Protein AF-A0A376K7K3-F1 (afdb_monomer_lite)

InterPro domains:
  IPR004360 Glyoxalase/fosfomycin resistance/dioxygenase domain [PF00903] (7-45)
  IPR029068 Glyoxalase/Bleomycin resistance protein/Dihydroxybiphenyl dioxygenase [G3DSA:3.10.180.10] (4-48)
  IPR029068 Glyoxalase/Bleomycin resistance protein/Dihydroxybiphenyl dioxygenase [SSF54593] (2-45)
  IPR037523 Vicinal oxygen chelate (VOC), core domain [PS51819] (6-50)

Secondary structure (DSSP, 8-state):
-PPP-----EEEEESSHHHHHHIIIIIS-PEEEEEEEEGGGTEEEEEEE-

pLDDT: mean 93.67, std 4.92, range [69.19, 97.88]

Structure (mmCIF, N/CA/C/O backbone):
data_AF-A0A376K7K3-F1
#
_entry.id   AF-A0A376K7K3-F1
#
loop_
_atom_site.group_PDB
_atom_site.id
_atom_site.type_symbol
_atom_site.label_atom_id
_atom_site.label_alt_id
_atom_site.label_comp_id
_atom_site.label_asym_id
_atom_site.label_entity_id
_atom_site.label_seq_id
_atom_site.pdbx_PDB_ins_code
_atom_site.Cartn_x
_atom_site.Cartn_y
_atom_site.Cartn_z
_atom_site.occupancy
_atom_site.B_iso_or_equiv
_atom_site.auth_seq_id
_atom_site.auth_comp_id
_atom_site.auth_asym_id
_atom_site.auth_atom_id
_atom_site.pdbx_PDB_model_num
ATOM 1 N N . MET A 1 1 ? 2.165 23.009 23.769 1.00 69.19 1 MET A N 1
ATOM 2 C CA . MET A 1 1 ? 3.107 22.194 22.971 1.00 69.19 1 MET A CA 1
ATOM 3 C C . MET A 1 1 ? 2.278 21.244 22.115 1.00 69.19 1 MET A C 1
ATOM 5 O O . MET A 1 1 ? 1.386 20.615 22.670 1.00 69.19 1 MET A O 1
ATOM 9 N N . LEU A 1 2 ? 2.470 21.202 20.794 1.00 86.06 2 LEU A N 1
ATOM 10 C CA . LEU A 1 2 ? 1.743 20.274 19.913 1.00 86.06 2 LEU A CA 1
ATOM 11 C C . LEU A 1 2 ? 2.470 18.925 19.897 1.00 86.06 2 LEU A C 1
ATOM 13 O O . LEU A 1 2 ? 3.669 18.882 19.644 1.00 86.06 2 LEU A O 1
ATOM 17 N N . GLY A 1 3 ? 1.745 17.853 20.213 1.00 88.50 3 GLY A N 1
ATOM 18 C CA . GLY A 1 3 ? 2.251 16.480 20.197 1.00 88.50 3 GLY A CA 1
ATOM 19 C C . GLY A 1 3 ? 1.786 15.714 18.960 1.00 88.50 3 GLY A C 1
ATOM 20 O O . GLY A 1 3 ? 0.748 16.037 18.375 1.00 88.50 3 GLY A O 1
ATOM 21 N N . LEU A 1 4 ? 2.545 14.685 18.581 1.00 92.81 4 LEU A N 1
ATOM 22 C CA . LEU A 1 4 ? 2.134 13.739 17.547 1.00 92.81 4 LEU A CA 1
ATOM 23 C C . LEU A 1 4 ? 0.921 12.945 18.057 1.00 92.81 4 LE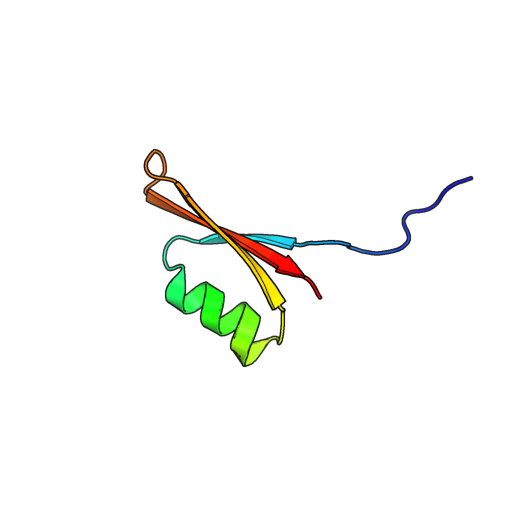U A C 1
ATOM 25 O O . LEU A 1 4 ? 0.984 12.364 19.137 1.00 92.81 4 LEU A O 1
ATOM 29 N N . LYS A 1 5 ? -0.184 12.947 17.305 1.00 93.19 5 LYS A N 1
ATOM 30 C CA . LYS A 1 5 ? -1.435 12.304 17.745 1.00 93.19 5 LYS A CA 1
ATOM 31 C C . LYS A 1 5 ? -1.548 10.856 17.283 1.00 93.19 5 LYS A C 1
ATOM 33 O O . LYS A 1 5 ? -1.937 10.001 18.065 1.00 93.19 5 LYS A O 1
ATOM 38 N N . GLN A 1 6 ? -1.240 10.607 16.012 1.00 91.19 6 GLN A N 1
ATOM 39 C CA . GLN A 1 6 ? -1.391 9.300 15.379 1.00 91.19 6 GLN A CA 1
ATOM 40 C C . GLN A 1 6 ? -0.623 9.232 14.058 1.00 91.19 6 GLN A C 1
ATOM 42 O O . GLN A 1 6 ? -0.2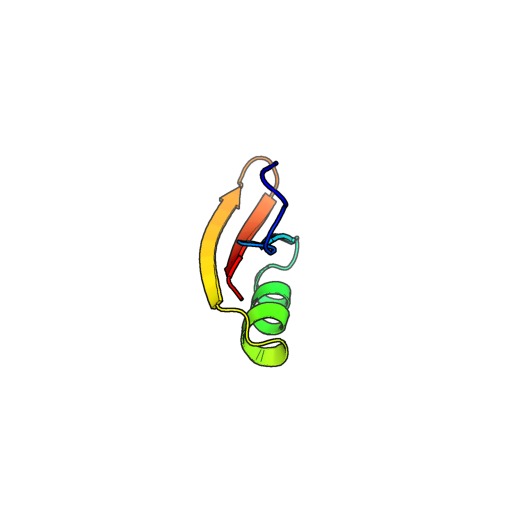25 10.261 13.505 1.00 91.19 6 GLN A O 1
ATOM 47 N N . VAL A 1 7 ? -0.475 8.017 13.535 1.00 88.38 7 VAL A N 1
ATOM 48 C CA . VAL A 1 7 ? -0.055 7.780 12.151 1.00 88.38 7 VAL A CA 1
ATOM 49 C C . VAL A 1 7 ? -1.247 8.059 11.237 1.00 88.38 7 VAL A C 1
ATOM 51 O O . VAL A 1 7 ? -2.319 7.503 11.440 1.00 88.38 7 VAL A O 1
ATOM 54 N N . HIS A 1 8 ? -1.076 8.947 10.257 1.00 87.19 8 HIS A N 1
ATOM 55 C CA . HIS A 1 8 ? -2.157 9.337 9.344 1.00 87.19 8 HIS A CA 1
ATOM 56 C C . HIS A 1 8 ? -2.215 8.471 8.080 1.00 87.19 8 HIS A C 1
ATOM 58 O O . HIS A 1 8 ? -3.286 8.249 7.530 1.00 87.19 8 HIS A O 1
ATOM 64 N N . HIS A 1 9 ? -1.065 8.040 7.565 1.00 90.50 9 HIS A N 1
ATOM 65 C CA . HIS A 1 9 ? -0.980 7.234 6.351 1.00 90.50 9 HIS A CA 1
ATOM 66 C C . HIS A 1 9 ? 0.314 6.420 6.348 1.00 90.50 9 HIS A C 1
ATOM 68 O O . HIS A 1 9 ? 1.285 6.780 7.021 1.00 90.50 9 HIS A O 1
ATOM 74 N N . ILE A 1 10 ? 0.322 5.339 5.574 1.00 93.56 10 ILE A N 1
ATOM 75 C CA . ILE A 1 10 ? 1.468 4.449 5.376 1.00 93.56 10 ILE A CA 1
ATOM 76 C C . ILE A 1 10 ? 1.707 4.335 3.872 1.00 93.56 10 ILE A C 1
ATOM 78 O O . ILE A 1 10 ? 0.776 4.053 3.130 1.00 93.56 10 ILE A O 1
ATOM 82 N N . ALA A 1 11 ? 2.940 4.532 3.411 1.00 95.88 11 ALA A N 1
ATOM 83 C CA . ALA A 1 11 ? 3.309 4.318 2.015 1.00 95.88 11 ALA A CA 1
ATOM 84 C C . ALA A 1 11 ? 4.219 3.093 1.908 1.00 95.88 11 ALA A C 1
ATOM 86 O O . ALA A 1 11 ? 5.245 3.020 2.589 1.00 95.88 11 ALA A O 1
ATOM 87 N N . ILE A 1 12 ? 3.860 2.147 1.044 1.00 94.75 12 ILE A N 1
ATOM 88 C CA . ILE A 1 12 ? 4.634 0.929 0.795 1.00 94.75 12 ILE A CA 1
ATOM 89 C C . ILE A 1 12 ? 5.210 0.942 -0.614 1.00 94.75 12 ILE A C 1
ATOM 91 O O . ILE A 1 12 ? 4.557 1.383 -1.560 1.00 94.75 12 ILE A O 1
ATOM 95 N N . ILE A 1 13 ? 6.426 0.416 -0.746 1.00 95.12 13 ILE A N 1
ATOM 96 C CA . ILE A 1 13 ? 7.045 0.094 -2.027 1.00 95.12 13 ILE A CA 1
ATOM 97 C C . ILE A 1 13 ? 7.178 -1.417 -2.114 1.00 95.12 13 ILE A C 1
ATOM 99 O O . ILE A 1 13 ? 7.798 -2.015 -1.237 1.00 95.12 13 ILE A O 1
ATOM 103 N N . ALA A 1 14 ? 6.649 -2.014 -3.177 1.00 91.31 14 ALA A N 1
ATOM 104 C CA . ALA A 1 14 ? 6.722 -3.454 -3.378 1.00 91.31 14 ALA A CA 1
ATOM 105 C C . ALA A 1 14 ? 7.163 -3.814 -4.798 1.00 91.31 14 ALA A C 1
ATOM 107 O O . ALA A 1 14 ? 6.837 -3.115 -5.763 1.00 91.31 14 ALA A O 1
ATOM 108 N N . THR A 1 15 ? 7.893 -4.927 -4.896 1.00 86.00 15 THR A N 1
ATOM 109 C CA . THR A 1 15 ? 8.256 -5.575 -6.162 1.00 86.00 15 THR A CA 1
ATOM 110 C C . THR A 1 15 ? 7.084 -6.409 -6.682 1.00 86.00 15 THR A C 1
ATOM 112 O O . THR A 1 15 ? 6.609 -6.155 -7.781 1.00 86.00 15 THR A O 1
ATOM 115 N N . ASP A 1 16 ? 6.540 -7.325 -5.867 1.00 93.25 16 ASP A N 1
ATOM 116 C CA . ASP A 1 16 ? 5.259 -7.988 -6.152 1.00 93.25 16 ASP A CA 1
ATOM 117 C C . ASP A 1 16 ? 4.117 -7.216 -5.483 1.00 93.25 16 ASP A C 1
ATOM 119 O O . ASP A 1 16 ? 3.781 -7.396 -4.303 1.00 93.25 16 ASP A O 1
ATOM 123 N N . TYR A 1 17 ? 3.571 -6.268 -6.239 1.00 95.06 17 TYR A N 1
ATOM 124 C CA . TYR A 1 17 ? 2.583 -5.345 -5.707 1.00 95.06 17 TYR A CA 1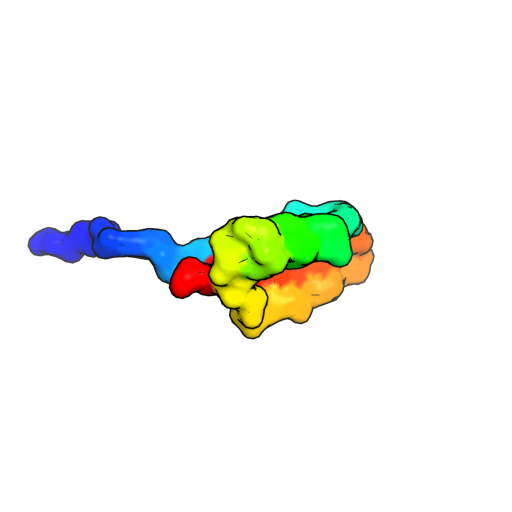
ATOM 125 C C . TYR A 1 17 ? 1.211 -5.977 -5.510 1.00 95.06 17 TYR A C 1
ATOM 127 O O . TYR A 1 17 ? 0.527 -5.625 -4.553 1.00 95.06 17 TYR A O 1
ATOM 135 N N . ALA A 1 18 ? 0.821 -6.930 -6.356 1.00 95.56 18 ALA A N 1
ATOM 136 C CA . ALA A 1 18 ? -0.474 -7.589 -6.235 1.00 95.56 18 ALA A CA 1
ATOM 137 C C . ALA A 1 18 ? -0.549 -8.406 -4.937 1.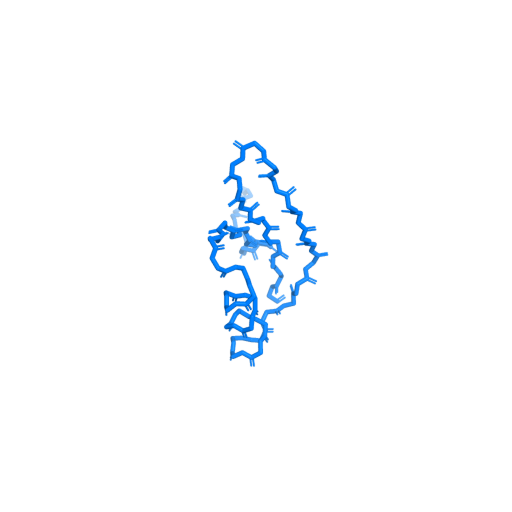00 95.56 18 ALA A C 1
ATOM 139 O O . ALA A 1 18 ? -1.508 -8.257 -4.177 1.00 95.56 18 ALA A O 1
ATOM 140 N N . VAL A 1 19 ? 0.497 -9.188 -4.637 1.00 97.06 19 VAL A N 1
ATOM 141 C CA . VAL A 1 19 ? 0.592 -9.951 -3.380 1.00 97.06 19 VAL A CA 1
ATOM 142 C C . VAL A 1 19 ? 0.611 -9.015 -2.174 1.00 97.06 19 VAL A C 1
ATOM 144 O O . VAL A 1 19 ? -0.108 -9.236 -1.200 1.00 97.06 19 VAL A O 1
ATOM 147 N N . SER A 1 20 ? 1.392 -7.934 -2.252 1.00 96.62 20 SER A N 1
ATOM 148 C CA . SER A 1 20 ? 1.472 -6.953 -1.167 1.00 96.62 20 SER A CA 1
ATOM 149 C C . SER A 1 20 ? 0.121 -6.277 -0.923 1.00 96.62 20 SER A C 1
ATOM 151 O O . SER A 1 20 ? -0.336 -6.210 0.215 1.00 96.62 20 SER A O 1
ATOM 153 N N . LYS A 1 21 ? -0.557 -5.819 -1.980 1.00 96.56 21 LYS A N 1
ATOM 154 C CA . LYS A 1 21 ? -1.870 -5.170 -1.898 1.00 96.56 21 LYS A CA 1
ATOM 155 C C . LYS A 1 21 ? -2.915 -6.089 -1.269 1.00 96.56 21 LYS A C 1
ATOM 157 O O . LYS A 1 21 ? -3.604 -5.645 -0.359 1.00 96.56 21 LYS A O 1
ATOM 162 N N . ALA A 1 22 ? -2.980 -7.356 -1.681 1.00 97.81 22 ALA A N 1
ATOM 163 C CA . ALA A 1 22 ? -3.891 -8.332 -1.079 1.00 97.81 22 ALA A CA 1
ATOM 164 C C . ALA A 1 22 ? -3.601 -8.532 0.418 1.00 97.81 22 ALA A C 1
ATOM 166 O O . ALA A 1 22 ? -4.508 -8.526 1.244 1.00 97.81 22 ALA A O 1
ATOM 167 N N . PHE A 1 23 ? -2.327 -8.627 0.808 1.00 97.44 23 PHE A N 1
ATOM 168 C CA . PHE A 1 23 ? -1.965 -8.728 2.221 1.00 97.44 23 PHE A CA 1
ATOM 169 C C . PHE A 1 23 ? -2.409 -7.497 3.029 1.00 97.44 23 PHE A C 1
ATOM 171 O O . PHE A 1 23 ? -3.057 -7.634 4.066 1.00 97.44 23 PHE A O 1
ATOM 178 N N . TYR A 1 24 ? -2.097 -6.287 2.563 1.00 96.56 2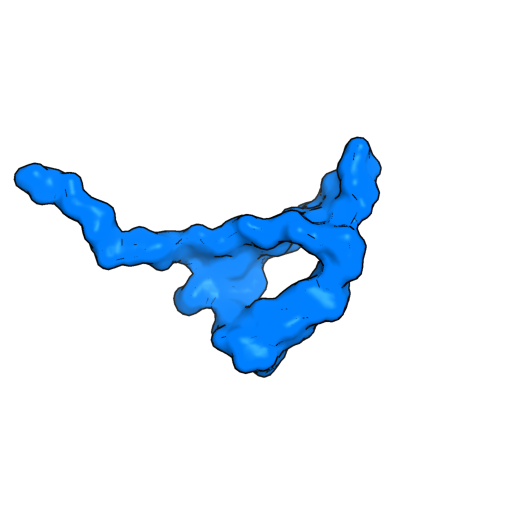4 TYR A N 1
ATOM 179 C CA . TYR A 1 24 ? -2.431 -5.079 3.316 1.00 96.56 24 TYR A CA 1
ATOM 180 C C . TYR A 1 24 ? -3.933 -4.767 3.319 1.00 96.56 24 TYR A C 1
ATOM 182 O O . TYR A 1 24 ? -4.445 -4.335 4.349 1.00 96.56 24 TYR A O 1
ATOM 190 N N . CYS A 1 25 ? -4.644 -4.995 2.215 1.00 96.31 25 CYS A N 1
ATOM 191 C CA . CYS A 1 25 ? -6.065 -4.670 2.112 1.00 96.31 25 CYS A CA 1
ATOM 192 C C . CYS A 1 25 ? -6.976 -5.804 2.582 1.00 96.31 25 CYS A C 1
ATOM 194 O O . CYS A 1 25 ? -7.869 -5.562 3.388 1.00 96.31 25 CYS A O 1
ATOM 196 N N . ASP A 1 26 ? -6.740 -7.035 2.136 1.00 97.88 26 ASP A N 1
ATOM 197 C CA . ASP A 1 26 ? -7.682 -8.135 2.366 1.00 97.88 26 ASP A CA 1
ATOM 198 C C . ASP A 1 26 ? -7.413 -8.841 3.697 1.00 97.88 26 ASP A C 1
ATOM 200 O O . ASP A 1 26 ? -8.346 -9.261 4.380 1.00 97.88 26 ASP A O 1
ATOM 204 N N . ILE A 1 27 ? -6.138 -8.968 4.083 1.00 97.75 27 ILE A N 1
ATOM 205 C CA . ILE A 1 27 ? -5.754 -9.651 5.327 1.00 97.75 27 ILE A CA 1
ATOM 206 C C . ILE A 1 27 ? -5.696 -8.663 6.493 1.00 97.75 27 ILE A C 1
ATOM 208 O O . ILE A 1 27 ? -6.262 -8.932 7.552 1.00 97.75 27 ILE A O 1
ATOM 212 N N . LEU A 1 28 ? -5.015 -7.527 6.318 1.00 96.06 28 LEU A N 1
ATOM 213 C CA . LEU A 1 28 ? -4.863 -6.532 7.386 1.00 96.06 28 LEU A CA 1
ATOM 214 C C . LEU A 1 28 ? -5.989 -5.489 7.434 1.00 96.06 28 LEU A C 1
ATOM 216 O O . LEU A 1 28 ? -6.101 -4.785 8.435 1.00 96.06 28 LEU A O 1
ATOM 220 N N . GLY A 1 29 ? -6.830 -5.397 6.400 1.00 95.94 29 GLY A N 1
ATOM 221 C CA . GLY A 1 29 ? -7.991 -4.504 6.389 1.00 95.94 29 GLY A CA 1
ATOM 222 C C . GLY A 1 29 ? -7.674 -3.030 6.124 1.00 95.94 29 GLY A C 1
ATOM 223 O O . GLY A 1 29 ? -8.538 -2.183 6.341 1.00 95.94 29 GLY A O 1
ATOM 224 N N . PHE A 1 30 ? -6.463 -2.689 5.670 1.00 96.12 30 PHE A N 1
ATOM 225 C CA . PHE A 1 30 ? -6.138 -1.306 5.321 1.00 96.12 30 PHE A CA 1
ATOM 226 C C . PHE A 1 30 ? -6.866 -0.861 4.054 1.00 96.12 30 PHE A C 1
ATOM 228 O O . PHE A 1 30 ? -7.011 -1.606 3.083 1.00 96.12 30 PHE A O 1
ATOM 235 N N . THR A 1 31 ? -7.247 0.411 4.014 1.00 95.88 31 THR A N 1
ATOM 236 C CA . THR A 1 31 ? -7.864 0.994 2.823 1.00 95.88 31 THR A CA 1
ATOM 237 C C . THR A 1 31 ? -6.785 1.527 1.890 1.00 95.88 31 THR A C 1
ATOM 239 O O . THR A 1 31 ? -6.011 2.410 2.268 1.00 95.88 31 THR A O 1
ATOM 242 N N . LEU A 1 32 ? -6.750 1.036 0.650 1.00 96.31 32 LEU A N 1
ATOM 243 C CA . LEU A 1 32 ? -5.904 1.619 -0.387 1.00 96.31 32 LEU A CA 1
ATOM 244 C C . LEU A 1 32 ? -6.430 3.007 -0.774 1.00 96.31 32 LEU A C 1
ATOM 246 O O . LEU A 1 32 ? -7.547 3.138 -1.269 1.00 96.31 32 LEU A O 1
ATOM 250 N N . GLN A 1 33 ? -5.609 4.034 -0.568 1.00 96.69 33 GLN A N 1
ATOM 251 C CA . GLN A 1 33 ? -5.932 5.426 -0.887 1.00 96.69 33 GLN A CA 1
ATOM 252 C C . GLN A 1 33 ? -5.474 5.798 -2.299 1.00 96.69 33 GLN A C 1
ATOM 254 O O . GLN A 1 33 ? -6.197 6.466 -3.035 1.00 96.69 33 GLN A O 1
ATOM 259 N N . SER A 1 34 ? -4.269 5.375 -2.693 1.00 96.56 34 SER A N 1
ATOM 260 C CA . SER A 1 34 ? -3.774 5.552 -4.061 1.00 96.56 34 SER A CA 1
ATOM 261 C C . SER A 1 34 ? -2.668 4.555 -4.396 1.00 96.56 34 SER A C 1
ATOM 263 O O . SER A 1 34 ? -1.990 4.048 -3.501 1.00 96.56 34 SER A O 1
ATOM 265 N N . GLU A 1 35 ? -2.469 4.289 -5.685 1.00 96.31 35 GLU A N 1
ATOM 266 C CA . GLU A 1 35 ? -1.374 3.456 -6.177 1.00 96.31 35 GLU A CA 1
ATOM 267 C C . GLU A 1 35 ? -0.765 4.027 -7.456 1.00 96.31 35 GLU A C 1
ATOM 269 O O . GLU A 1 35 ? -1.470 4.564 -8.310 1.00 96.31 35 GLU A O 1
ATOM 274 N N . VAL A 1 36 ? 0.562 3.944 -7.576 1.00 96.44 36 VAL A N 1
ATOM 275 C CA . VAL A 1 36 ? 1.308 4.472 -8.724 1.00 96.44 36 VAL A CA 1
ATOM 276 C C . VAL A 1 36 ? 2.420 3.509 -9.116 1.00 96.44 36 VAL A C 1
ATOM 278 O O . VAL A 1 36 ? 3.271 3.157 -8.292 1.00 96.44 36 VAL A O 1
ATOM 281 N N . TYR A 1 37 ? 2.451 3.142 -10.396 1.00 95.94 37 TYR A N 1
ATOM 282 C CA . TYR A 1 37 ? 3.580 2.444 -10.996 1.00 95.94 37 TYR A CA 1
ATOM 283 C C . TYR A 1 37 ? 4.731 3.413 -11.284 1.00 95.94 37 TYR A C 1
ATOM 285 O O . TYR A 1 37 ? 4.528 4.508 -11.811 1.00 95.94 37 TYR A O 1
ATOM 293 N N . ARG A 1 38 ? 5.955 3.017 -10.932 1.00 93.19 38 ARG A N 1
ATOM 294 C CA . ARG A 1 38 ? 7.170 3.826 -11.075 1.00 93.19 38 ARG A CA 1
ATOM 295 C C . ARG A 1 38 ? 8.117 3.153 -12.058 1.00 93.19 38 ARG A C 1
ATOM 297 O O . ARG A 1 38 ? 8.991 2.390 -11.656 1.00 93.19 38 ARG A O 1
ATOM 304 N N . GLU A 1 39 ? 7.966 3.495 -13.332 1.00 94.62 39 GLU A N 1
ATOM 305 C CA . GLU A 1 39 ? 8.688 2.883 -14.456 1.00 94.62 39 GLU A CA 1
ATOM 306 C C . GLU A 1 39 ? 10.215 2.88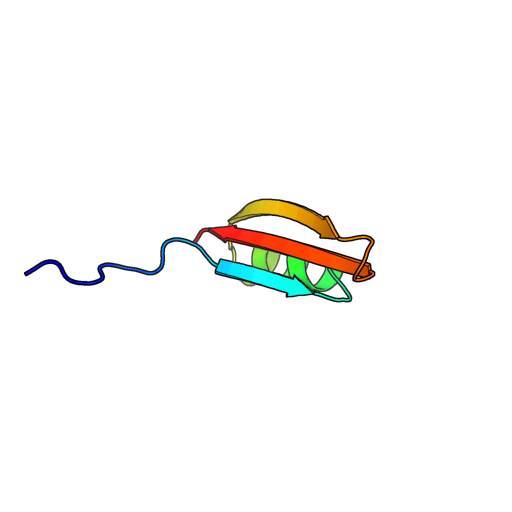5 -14.276 1.00 94.62 39 GLU A C 1
ATOM 308 O O . GLU A 1 39 ? 10.854 1.848 -14.405 1.00 94.62 39 GLU A O 1
ATOM 313 N N . ALA A 1 40 ? 10.804 4.008 -13.846 1.00 95.69 40 ALA A N 1
ATOM 314 C CA . ALA A 1 40 ? 12.253 4.128 -13.631 1.00 95.69 40 ALA A CA 1
ATOM 315 C C . ALA A 1 40 ? 12.830 3.172 -12.562 1.00 95.69 40 ALA A C 1
ATOM 317 O O . ALA A 1 40 ? 14.047 3.086 -12.389 1.00 95.69 40 ALA A O 1
ATOM 318 N N . ARG A 1 41 ? 11.966 2.521 -11.778 1.00 91.69 41 ARG A N 1
ATOM 319 C CA . ARG A 1 41 ? 12.313 1.637 -10.661 1.00 91.69 41 ARG A CA 1
ATOM 320 C C . ARG A 1 41 ? 11.593 0.288 -10.746 1.00 91.69 41 ARG A C 1
ATOM 322 O O . ARG A 1 41 ? 11.650 -0.426 -9.749 1.00 91.69 41 ARG A O 1
ATOM 329 N N . ASP A 1 42 ? 10.868 0.014 -11.835 1.00 90.75 42 ASP A N 1
ATOM 330 C CA . ASP A 1 42 ? 10.030 -1.181 -12.040 1.00 90.75 42 ASP A CA 1
ATOM 331 C C . ASP A 1 42 ? 9.332 -1.660 -10.752 1.00 90.75 42 ASP A C 1
ATOM 333 O O . ASP A 1 42 ? 9.577 -2.737 -10.212 1.00 90.75 42 ASP A O 1
ATOM 337 N N . SER A 1 43 ? 8.573 -0.757 -10.131 1.00 93.69 43 SER A N 1
ATOM 338 C CA . SER A 1 43 ? 7.951 -1.024 -8.832 1.00 93.69 43 SER A CA 1
ATOM 339 C C . SER A 1 43 ? 6.734 -0.157 -8.600 1.00 93.69 43 SER A C 1
ATOM 341 O O . SER A 1 43 ? 6.583 0.919 -9.182 1.00 93.69 43 SER A O 1
ATOM 343 N N . TRP A 1 44 ? 5.894 -0.589 -7.671 1.00 96.56 44 TRP A N 1
ATOM 344 C CA . TRP A 1 44 ? 4.694 0.139 -7.291 1.00 96.56 44 TRP A CA 1
ATOM 345 C C . TRP A 1 44 ? 4.863 0.838 -5.951 1.00 96.56 44 TRP A C 1
ATOM 347 O O . TRP A 1 44 ? 5.548 0.343 -5.051 1.00 96.56 44 TRP A O 1
ATOM 357 N N . LYS A 1 45 ? 4.211 1.993 -5.827 1.00 96.81 45 LYS A N 1
ATOM 358 C CA . LYS A 1 45 ? 3.952 2.667 -4.557 1.00 96.81 45 LYS A CA 1
ATOM 359 C C . LYS A 1 45 ? 2.465 2.568 -4.255 1.00 96.81 45 LYS A C 1
ATOM 361 O O . LYS A 1 45 ? 1.673 3.001 -5.085 1.00 96.81 45 LYS A O 1
ATOM 366 N N . GLY A 1 46 ? 2.111 2.049 -3.085 1.00 96.88 46 GLY A N 1
ATOM 367 C CA . GLY A 1 46 ? 0.746 2.074 -2.563 1.00 96.88 46 GLY A CA 1
ATOM 368 C C . GLY A 1 46 ? 0.673 2.933 -1.310 1.00 96.88 46 GLY A C 1
ATOM 369 O O . GLY A 1 46 ? 1.478 2.744 -0.400 1.00 96.88 46 GLY A O 1
ATOM 370 N N . ASP A 1 47 ? -0.280 3.855 -1.258 1.00 97.25 47 ASP A N 1
ATOM 371 C CA . ASP A 1 47 ? -0.582 4.641 -0.065 1.00 97.25 47 ASP A CA 1
ATOM 372 C C . ASP A 1 47 ? -1.810 4.034 0.628 1.00 97.25 47 ASP A C 1
ATOM 374 O O . ASP A 1 47 ? -2.864 3.856 0.017 1.00 97.25 47 ASP A O 1
ATOM 378 N N . LEU A 1 48 ? -1.662 3.700 1.906 1.00 96.56 48 LEU A N 1
ATOM 379 C CA . LEU A 1 48 ? -2.627 2.988 2.732 1.00 96.56 48 LEU A CA 1
ATOM 380 C C . LEU A 1 48 ? -3.102 3.883 3.882 1.00 96.56 48 LEU A C 1
ATOM 382 O O . LEU A 1 48 ? -2.303 4.573 4.526 1.00 96.56 48 LEU A O 1
ATOM 386 N N . GLY A 1 49 ? -4.405 3.844 4.144 1.00 93.50 49 GLY A N 1
ATOM 387 C CA . GLY A 1 49 ? -5.045 4.417 5.325 1.00 93.50 49 GLY A CA 1
ATOM 388 C C . GLY A 1 49 ? -5.517 3.315 6.271 1.00 93.50 49 GLY A C 1
ATOM 389 O O . GLY A 1 49 ? -5.925 2.247 5.809 1.00 93.50 49 GLY A O 1
ATOM 390 N N . ALA A 1 50 ? -5.432 3.587 7.574 1.00 82.75 50 ALA A N 1
ATOM 391 C CA . ALA A 1 50 ? -6.039 2.780 8.633 1.00 82.75 50 ALA A CA 1
ATOM 392 C C . ALA A 1 50 ? -7.519 3.128 8.817 1.00 82.75 50 ALA A C 1
ATOM 394 O O . ALA A 1 50 ? -7.869 4.307 8.578 1.00 82.75 50 ALA A O 1
#

Foldseek 3Di:
DDDDDDDFKDKDKDLPVVVVCCCCCVVVNWDFPDKDQDVVVNIMITMTGD

Sequence (50 aa):
MLGLKQVHHIAIIATDYAVSKAFYCDILGFTLQSEVYREARDSWKGDLGA

Organism: Escherichia coli (NCBI:txid562)

Radius of gyration: 12.84 Å; chains: 1; bounding box: 20×32×37 Å